Protein AF-A0A3B0N0B0-F1 (afdb_monomer_lite)

Secondary structure (DSSP, 8-state):
-HHHHS--GGG-BPPTTSTTB-SS-EEEE-SSSEEEEB--B-TTGGG--SSTTHHHHHSHHHHIIIIIHHHHTT-HHHHHHHHIIIIIHHHHH-S-TTTHHHHHHHHHHHHHHHHHH-THHHHH----BTTB-----

Structure (mmCIF, N/CA/C/O backbone):
data_AF-A0A3B0N0B0-F1
#
_entry.id   AF-A0A3B0N0B0-F1
#
loop_
_atom_site.group_PDB
_atom_site.id
_atom_site.type_symbol
_atom_site.label_atom_id
_atom_site.label_alt_id
_atom_site.label_comp_id
_atom_site.label_asym_id
_atom_site.label_entity_id
_atom_site.label_seq_id
_atom_site.pdbx_PDB_ins_code
_atom_site.Cartn_x
_atom_site.Cartn_y
_atom_site.Cartn_z
_atom_site.occupancy
_atom_site.B_iso_or_equiv
_atom_site.auth_seq_id
_atom_site.auth_comp_id
_atom_site.auth_asym_id
_atom_site.auth_atom_id
_atom_site.pdbx_PDB_model_num
ATOM 1 N N . MET A 1 1 ? 10.387 -1.292 2.198 1.00 81.81 1 MET A N 1
ATOM 2 C CA . MET A 1 1 ? 10.257 -0.087 1.347 1.00 81.81 1 MET A CA 1
ATOM 3 C C . MET A 1 1 ? 11.588 0.605 1.108 1.00 81.81 1 MET A C 1
ATOM 5 O O . MET A 1 1 ? 12.090 0.430 0.017 1.00 81.81 1 MET A O 1
ATOM 9 N N . LEU A 1 2 ? 12.202 1.327 2.061 1.00 87.31 2 LEU A N 1
ATOM 10 C CA . LEU A 1 2 ? 13.421 2.116 1.767 1.00 87.31 2 LEU A CA 1
ATOM 11 C C . LEU A 1 2 ? 14.559 1.286 1.156 1.00 87.31 2 LEU A C 1
ATOM 13 O O . LEU A 1 2 ? 15.067 1.620 0.094 1.00 87.31 2 LEU A O 1
ATOM 17 N N . LEU A 1 3 ? 14.880 0.147 1.772 1.00 89.25 3 LEU A N 1
ATOM 18 C CA . LEU A 1 3 ? 15.891 -0.766 1.239 1.00 89.25 3 LEU A CA 1
ATOM 19 C C . LEU A 1 3 ? 15.499 -1.413 -0.094 1.00 89.25 3 LEU A C 1
ATOM 21 O O . LEU A 1 3 ? 16.380 -1.901 -0.776 1.00 89.25 3 LEU A O 1
ATOM 25 N N . GLN A 1 4 ? 14.213 -1.438 -0.457 1.00 88.06 4 GLN A N 1
ATOM 26 C CA . GLN A 1 4 ? 13.737 -1.958 -1.746 1.00 88.06 4 GLN A CA 1
ATOM 27 C C . GLN A 1 4 ? 13.749 -0.890 -2.844 1.00 88.06 4 GLN A C 1
ATOM 29 O O . GLN A 1 4 ? 13.751 -1.228 -4.016 1.00 88.06 4 GLN A O 1
ATOM 34 N N . LEU A 1 5 ? 13.759 0.394 -2.481 1.00 88.88 5 LEU A N 1
ATOM 35 C CA . LEU A 1 5 ? 13.865 1.506 -3.431 1.00 88.88 5 LEU A CA 1
ATOM 36 C C . LEU A 1 5 ? 15.318 1.830 -3.790 1.00 88.88 5 LEU A C 1
ATOM 38 O O . LEU A 1 5 ? 15.572 2.458 -4.812 1.00 88.88 5 LEU A O 1
ATOM 42 N N . TYR A 1 6 ? 16.274 1.433 -2.949 1.00 90.81 6 TYR A N 1
ATOM 43 C CA . TYR A 1 6 ? 17.688 1.619 -3.245 1.00 90.81 6 TYR A CA 1
ATOM 44 C C . TYR A 1 6 ? 18.167 0.560 -4.259 1.00 90.81 6 TYR A C 1
ATOM 46 O O .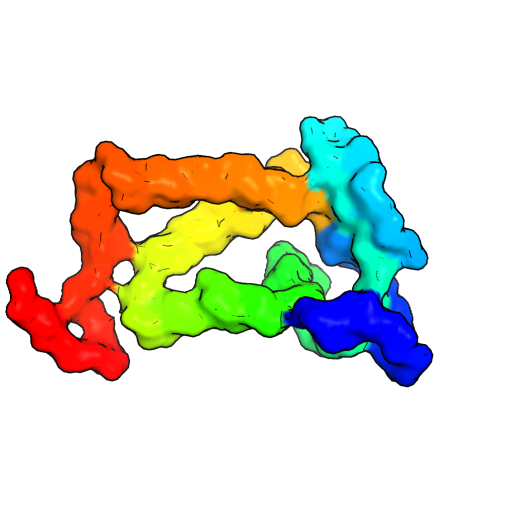 TYR A 1 6 ? 17.982 -0.631 -4.001 1.00 90.81 6 TYR A O 1
ATOM 54 N N . PRO A 1 7 ? 18.791 0.936 -5.388 1.00 89.75 7 PRO A N 1
ATOM 55 C CA . PRO A 1 7 ? 19.163 0.007 -6.456 1.00 89.75 7 PRO A CA 1
ATOM 56 C C . PRO A 1 7 ? 20.446 -0.762 -6.106 1.00 89.75 7 PRO A C 1
ATOM 58 O O . PRO A 1 7 ? 21.528 -0.487 -6.614 1.00 89.75 7 PRO A O 1
ATOM 61 N N . PHE A 1 8 ? 20.346 -1.720 -5.186 1.00 90.81 8 PHE A N 1
ATOM 62 C CA . PHE A 1 8 ? 21.454 -2.615 -4.874 1.00 90.81 8 PHE A CA 1
ATOM 63 C C . PHE A 1 8 ? 21.715 -3.572 -6.043 1.00 90.81 8 PHE A C 1
ATOM 65 O O . PHE A 1 8 ? 20.868 -4.411 -6.342 1.00 90.81 8 PHE A O 1
ATOM 72 N N . GLU A 1 9 ? 22.918 -3.525 -6.618 1.00 88.62 9 GLU A N 1
ATOM 73 C CA . GLU A 1 9 ? 23.364 -4.435 -7.691 1.00 88.62 9 GLU A CA 1
ATOM 74 C C . GLU A 1 9 ? 23.138 -5.921 -7.348 1.00 88.62 9 GLU A C 1
ATOM 76 O O . GLU A 1 9 ? 22.727 -6.718 -8.186 1.00 88.62 9 GLU A O 1
ATOM 81 N N . TRP A 1 10 ? 23.343 -6.303 -6.082 1.00 90.19 10 TRP A N 1
ATOM 82 C CA . TRP A 1 10 ? 23.197 -7.689 -5.622 1.00 90.19 10 TRP A CA 1
ATOM 83 C C . TRP A 1 10 ? 21.742 -8.160 -5.495 1.00 90.19 10 TRP A C 1
ATOM 85 O O . TRP A 1 10 ? 21.493 -9.363 -5.460 1.00 90.19 10 TRP A O 1
ATOM 95 N N . ALA A 1 11 ? 20.782 -7.238 -5.382 1.00 88.69 11 ALA A N 1
ATOM 96 C CA . ALA A 1 11 ? 19.376 -7.565 -5.143 1.00 88.69 11 ALA A CA 1
ATOM 97 C C . ALA A 1 11 ? 18.581 -7.763 -6.445 1.00 88.69 11 ALA A C 1
ATOM 99 O O . ALA A 1 11 ? 17.426 -8.193 -6.388 1.00 88.69 11 ALA A O 1
ATOM 100 N N . GLY A 1 12 ? 19.186 -7.457 -7.599 1.00 88.56 12 GLY A N 1
ATOM 101 C CA . GLY A 1 12 ? 18.537 -7.501 -8.908 1.00 88.56 12 GLY A CA 1
ATOM 102 C C . GLY A 1 12 ? 17.325 -6.570 -9.013 1.00 88.56 12 GLY A C 1
ATOM 103 O O . GLY A 1 12 ? 17.049 -5.767 -8.119 1.00 88.56 12 GLY A O 1
ATOM 104 N N . SER A 1 13 ? 16.571 -6.699 -10.104 1.00 87.69 13 SER A N 1
ATOM 105 C CA . SER A 1 13 ? 15.345 -5.924 -10.339 1.00 87.69 13 SER A CA 1
ATOM 106 C C . SER A 1 13 ? 14.094 -6.685 -9.907 1.00 87.69 13 SER A C 1
ATOM 108 O O . SER A 1 13 ? 14.062 -7.919 -9.886 1.00 87.69 13 SER A O 1
ATOM 110 N N . CYS A 1 14 ? 13.037 -5.949 -9.571 1.00 86.88 14 CYS A N 1
ATOM 111 C CA . CYS A 1 14 ? 11.723 -6.540 -9.359 1.00 86.88 14 CYS A CA 1
ATOM 112 C C . CYS A 1 14 ? 11.165 -7.175 -10.659 1.00 86.88 14 CYS A C 1
ATOM 114 O O . CYS A 1 14 ? 11.491 -6.726 -11.760 1.00 86.88 14 CYS A O 1
ATOM 116 N N . PRO A 1 15 ? 10.331 -8.228 -10.567 1.00 83.25 15 PRO A N 1
ATOM 117 C CA . PRO A 1 15 ? 9.713 -8.852 -11.730 1.00 83.25 15 PRO A CA 1
ATOM 118 C C . PRO A 1 15 ? 8.594 -7.970 -12.289 1.00 83.25 15 PRO A C 1
ATOM 120 O O . PRO A 1 15 ? 7.656 -7.597 -11.576 1.00 83.25 15 PRO A O 1
ATOM 123 N N . LEU A 1 16 ? 8.686 -7.672 -13.586 1.00 85.25 16 LEU A N 1
ATOM 124 C CA . LEU A 1 16 ? 7.697 -6.874 -14.306 1.00 85.25 16 LEU A CA 1
ATOM 125 C C . LEU A 1 16 ? 6.297 -7.501 -14.217 1.00 85.25 16 LEU A C 1
ATOM 127 O O . LEU A 1 16 ? 6.139 -8.721 -14.166 1.00 85.25 16 LEU A O 1
ATOM 131 N N . GLY A 1 17 ? 5.272 -6.648 -14.178 1.00 79.50 17 GLY A N 1
ATOM 132 C CA . GLY A 1 17 ? 3.877 -7.061 -13.991 1.00 79.50 17 GLY A CA 1
ATOM 133 C C . GLY A 1 17 ? 3.453 -7.230 -12.526 1.00 79.50 17 GLY A C 1
ATOM 134 O O . GLY A 1 17 ? 2.276 -7.467 -12.255 1.00 79.50 17 GLY A O 1
ATOM 135 N N . LYS A 1 18 ? 4.367 -7.071 -11.560 1.00 83.06 18 LYS A N 1
ATOM 136 C CA . LYS A 1 18 ? 4.007 -6.898 -10.143 1.00 83.06 18 LYS A CA 1
ATOM 137 C C . LYS A 1 18 ? 3.613 -5.448 -9.846 1.00 83.06 18 LYS A C 1
ATOM 139 O O . LYS A 1 18 ? 4.036 -4.524 -10.530 1.00 83.06 18 LYS A O 1
ATOM 144 N N . VAL A 1 19 ? 2.818 -5.258 -8.790 1.00 85.25 19 VAL A N 1
ATOM 145 C CA . VAL A 1 19 ? 2.329 -3.940 -8.347 1.00 85.25 19 VAL A CA 1
ATOM 146 C C . VAL A 1 19 ? 3.480 -2.955 -8.162 1.00 85.25 19 VAL A C 1
ATOM 148 O O . VAL A 1 19 ? 4.401 -3.223 -7.393 1.00 85.25 19 VAL A O 1
ATOM 151 N N . LEU A 1 20 ? 3.384 -1.812 -8.848 1.00 88.44 20 LEU A N 1
ATOM 152 C CA . LEU A 1 20 ? 4.354 -0.712 -8.879 1.00 88.44 20 LEU A CA 1
ATOM 153 C C . LEU A 1 20 ? 5.709 -1.043 -9.522 1.00 88.44 20 LEU A C 1
ATOM 155 O O . LEU A 1 20 ? 6.536 -0.148 -9.643 1.00 88.44 20 LEU A O 1
ATOM 159 N N . CYS A 1 21 ? 5.973 -2.286 -9.922 1.00 89.56 21 CYS A N 1
ATOM 160 C CA . CYS A 1 21 ? 7.281 -2.674 -10.435 1.00 89.56 21 CYS A CA 1
ATOM 161 C C . CYS A 1 21 ? 7.472 -2.221 -11.888 1.00 89.56 21 CYS A C 1
ATOM 163 O O . CYS A 1 21 ? 6.695 -2.592 -12.771 1.00 89.56 21 CYS A O 1
ATOM 165 N N . ALA A 1 22 ? 8.540 -1.465 -12.141 1.00 91.38 22 ALA A N 1
ATOM 166 C CA . ALA A 1 22 ? 8.934 -1.018 -13.473 1.00 91.38 22 ALA A CA 1
ATOM 167 C C . ALA A 1 22 ? 10.444 -0.752 -13.551 1.00 91.38 22 ALA A C 1
ATOM 169 O O . ALA A 1 22 ? 11.132 -0.757 -12.540 1.00 91.38 22 ALA A O 1
ATOM 170 N N . GLU A 1 23 ? 10.971 -0.473 -14.743 1.00 91.50 23 GLU A N 1
ATOM 171 C CA . GLU A 1 23 ? 12.404 -0.184 -14.943 1.00 91.50 23 GLU A CA 1
ATOM 172 C C . GLU A 1 23 ? 12.790 1.267 -14.626 1.00 91.50 23 GLU A C 1
ATOM 174 O O . GLU A 1 23 ? 13.963 1.587 -14.443 1.00 91.50 23 GLU A O 1
ATOM 179 N N . ARG A 1 24 ? 11.805 2.165 -14.557 1.00 92.81 24 ARG A N 1
ATOM 180 C CA . ARG A 1 24 ? 12.009 3.599 -14.343 1.00 92.81 24 ARG A CA 1
ATOM 181 C C . ARG A 1 24 ? 11.053 4.133 -13.292 1.00 92.81 24 ARG A C 1
ATOM 183 O O . ARG A 1 24 ? 9.994 3.559 -13.061 1.00 92.81 24 ARG A O 1
ATOM 190 N N . LEU A 1 25 ? 11.424 5.259 -12.688 1.00 93.50 25 LEU A N 1
ATOM 191 C CA . LEU A 1 25 ? 10.552 5.992 -11.778 1.00 93.50 25 LEU A CA 1
ATOM 192 C C . LEU A 1 25 ? 9.721 6.993 -12.581 1.00 93.50 25 LEU A C 1
ATOM 194 O O . LEU A 1 25 ? 10.257 8.002 -13.042 1.00 93.50 25 LEU A O 1
ATOM 198 N N . CYS A 1 26 ? 8.434 6.718 -12.775 1.00 94.81 26 CYS A N 1
ATOM 199 C CA . CYS A 1 26 ? 7.560 7.585 -13.561 1.00 94.81 26 CYS A CA 1
ATOM 200 C C . CYS A 1 26 ? 6.114 7.560 -13.057 1.00 94.81 26 CYS A C 1
ATOM 202 O O . CYS A 1 26 ? 5.594 6.524 -12.650 1.00 94.81 26 CYS A O 1
ATOM 204 N N . SER A 1 27 ? 5.454 8.715 -13.118 1.00 95.44 27 SER A N 1
ATOM 205 C CA . SER A 1 27 ? 4.000 8.796 -13.026 1.00 95.44 27 SER A CA 1
ATOM 206 C C . SER A 1 27 ? 3.440 8.716 -14.437 1.00 95.44 27 SER A C 1
ATOM 208 O O . SER A 1 27 ? 3.748 9.571 -15.268 1.00 95.44 27 SER A O 1
ATOM 210 N N . VAL A 1 28 ? 2.604 7.722 -14.703 1.00 95.38 28 VAL A N 1
ATOM 211 C CA . VAL A 1 28 ? 2.021 7.485 -16.028 1.00 95.38 28 VAL A CA 1
ATOM 212 C C . VAL A 1 28 ? 0.498 7.498 -15.949 1.00 95.38 28 VAL A C 1
ATOM 214 O O . VAL A 1 28 ? -0.089 7.364 -14.873 1.00 95.38 28 VAL A O 1
ATOM 217 N N . SER A 1 29 ? -0.159 7.704 -17.089 1.00 95.06 29 SER A N 1
ATOM 218 C CA . SER A 1 29 ? -1.604 7.483 -17.168 1.00 95.06 29 SER A CA 1
ATOM 219 C C . SER A 1 29 ? -1.860 5.983 -17.121 1.00 95.06 29 SER A C 1
ATOM 221 O O . SER A 1 29 ? -1.266 5.245 -17.905 1.00 95.06 29 SER A O 1
ATOM 223 N N . GLY A 1 30 ? -2.720 5.544 -16.211 1.00 92.62 30 GLY A N 1
ATOM 224 C CA . GLY A 1 30 ? -3.274 4.199 -16.237 1.00 92.62 30 GLY A CA 1
ATOM 225 C C . GLY A 1 30 ? -4.516 4.099 -17.132 1.00 92.62 30 GLY A C 1
ATOM 226 O O . GLY A 1 30 ? -4.862 5.045 -17.843 1.00 92.62 30 GLY A O 1
ATOM 227 N N . ASP A 1 31 ? -5.177 2.950 -17.053 1.00 93.31 31 ASP A N 1
ATOM 228 C CA . ASP A 1 31 ? -6.438 2.556 -17.670 1.00 93.31 31 ASP A CA 1
ATOM 229 C C . ASP A 1 31 ? -7.589 3.461 -17.213 1.00 93.31 31 ASP A C 1
ATOM 231 O O . ASP A 1 31 ? -8.384 3.919 -18.034 1.00 93.31 31 ASP A O 1
ATOM 235 N N . TRP A 1 32 ? -7.687 3.740 -15.908 1.00 91.94 32 TRP A N 1
ATOM 236 C CA . TRP A 1 32 ? -8.738 4.619 -15.373 1.00 91.94 32 TRP A CA 1
ATOM 237 C C . TRP A 1 32 ? -8.259 5.629 -14.331 1.00 91.94 32 TRP A C 1
ATOM 239 O O . TRP A 1 32 ? -8.902 6.664 -14.141 1.00 91.94 32 TRP A O 1
ATOM 249 N N . HIS A 1 33 ? -7.138 5.362 -13.659 1.00 94.69 33 HIS A N 1
ATOM 250 C CA . HIS A 1 33 ? -6.522 6.298 -12.724 1.00 94.69 33 HIS A CA 1
ATOM 251 C C . HIS A 1 33 ? -5.026 6.489 -13.013 1.00 94.69 33 HIS A C 1
ATOM 253 O O . HIS A 1 33 ? -4.478 5.922 -13.952 1.00 94.69 33 HIS A O 1
ATOM 259 N N . ILE A 1 34 ? -4.356 7.338 -12.234 1.00 95.31 34 ILE A N 1
ATOM 260 C CA . ILE A 1 34 ? -2.912 7.546 -12.338 1.00 95.31 34 ILE A CA 1
ATOM 261 C C . ILE A 1 34 ? -2.183 6.274 -11.899 1.00 95.31 34 ILE A C 1
ATOM 263 O O . ILE A 1 34 ? -2.572 5.629 -10.925 1.00 95.31 34 ILE A O 1
ATOM 267 N N . ALA A 1 35 ? -1.123 5.924 -12.612 1.00 95.19 35 ALA A N 1
ATOM 268 C CA . ALA A 1 35 ? -0.293 4.769 -12.327 1.00 95.19 35 ALA A CA 1
ATOM 269 C C . ALA A 1 35 ? 1.126 5.210 -11.967 1.00 95.19 35 ALA A C 1
ATOM 271 O O . ALA A 1 35 ? 1.605 6.261 -12.399 1.00 95.19 35 ALA A O 1
ATOM 272 N N . TRP A 1 36 ? 1.801 4.381 -11.179 1.00 93.88 36 TRP A N 1
ATOM 273 C CA . TRP A 1 36 ? 3.161 4.641 -10.730 1.00 93.88 36 TRP A CA 1
ATOM 274 C C . TRP A 1 36 ? 4.075 3.489 -11.123 1.00 93.88 36 TRP A C 1
ATOM 276 O O . TRP A 1 36 ? 3.872 2.343 -10.729 1.00 93.88 36 TRP A O 1
ATOM 286 N N . GLU A 1 37 ? 5.096 3.829 -11.890 1.00 93.88 37 GLU A N 1
ATOM 287 C CA . GLU A 1 37 ? 6.216 2.971 -12.240 1.00 93.88 37 GLU A CA 1
ATOM 288 C C . GLU A 1 37 ? 7.335 3.230 -11.229 1.00 93.88 37 GLU A C 1
ATOM 290 O O . GLU A 1 37 ? 7.752 4.378 -11.053 1.00 93.88 37 GLU A O 1
ATOM 295 N N . VAL A 1 38 ? 7.790 2.191 -10.526 1.00 92.06 38 VAL A N 1
ATOM 296 C CA . VAL A 1 38 ? 8.815 2.291 -9.482 1.00 92.06 38 VAL A CA 1
ATOM 297 C C . VAL A 1 38 ? 9.911 1.240 -9.716 1.00 92.06 38 VAL A C 1
ATOM 299 O O . VAL A 1 38 ? 9.629 0.037 -9.671 1.00 92.06 38 VAL A O 1
ATOM 302 N N . PRO A 1 39 ? 11.178 1.666 -9.890 1.00 92.19 39 PRO A N 1
ATOM 303 C CA . PRO A 1 39 ? 12.320 0.778 -10.042 1.00 92.19 39 PRO A CA 1
ATOM 304 C C . PRO A 1 39 ? 12.763 0.278 -8.676 1.00 92.19 39 PRO A C 1
ATOM 306 O O . PRO A 1 39 ? 13.720 0.765 -8.080 1.00 92.19 39 PRO A O 1
ATOM 309 N N . SER A 1 40 ? 11.999 -0.676 -8.151 1.00 89.50 40 SER A N 1
ATOM 310 C CA . SER A 1 40 ? 12.343 -1.373 -6.918 1.00 89.50 40 SER A CA 1
ATOM 311 C C . SER A 1 40 ? 13.270 -2.553 -7.202 1.00 89.50 40 SER A C 1
ATOM 313 O O . SER A 1 40 ? 13.172 -3.226 -8.230 1.00 89.50 40 SER A O 1
ATOM 315 N N . ASN A 1 41 ? 14.193 -2.801 -6.282 1.00 90.31 41 ASN A N 1
ATOM 316 C CA . ASN A 1 41 ? 15.044 -3.972 -6.347 1.00 90.31 41 ASN A CA 1
ATOM 317 C C . ASN A 1 41 ? 14.266 -5.247 -6.008 1.00 90.31 41 ASN A C 1
ATOM 319 O O . ASN A 1 41 ? 13.147 -5.216 -5.487 1.00 90.31 41 ASN A O 1
ATOM 323 N N . GLY A 1 42 ?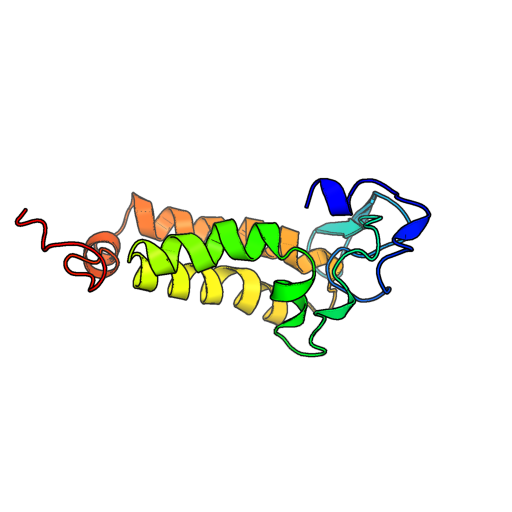 14.889 -6.387 -6.287 1.00 85.50 42 GLY A N 1
ATOM 324 C CA . GLY A 1 42 ? 14.274 -7.686 -6.086 1.00 85.50 42 GLY A CA 1
ATOM 325 C C . GLY A 1 42 ? 14.353 -8.249 -4.666 1.00 85.50 42 GLY A C 1
ATOM 326 O O . GLY A 1 42 ? 14.029 -9.421 -4.444 1.00 85.50 42 GLY A O 1
ATOM 327 N N . MET A 1 43 ? 14.790 -7.456 -3.685 1.00 82.94 43 MET A N 1
ATOM 328 C CA . MET A 1 43 ? 14.962 -7.928 -2.316 1.00 82.94 43 MET A CA 1
ATOM 329 C C . MET A 1 43 ? 13.608 -8.349 -1.726 1.00 82.94 43 MET A C 1
ATOM 331 O O . MET A 1 43 ? 12.636 -7.595 -1.768 1.00 82.94 43 MET A O 1
ATOM 335 N N . LEU A 1 44 ? 13.569 -9.548 -1.131 1.00 77.50 44 LEU A N 1
ATOM 336 C CA . LEU A 1 44 ? 12.365 -10.210 -0.594 1.00 77.50 44 LEU A CA 1
ATOM 337 C C . LEU A 1 44 ? 11.375 -10.743 -1.649 1.00 77.50 44 LEU A C 1
ATOM 339 O O . LEU A 1 44 ? 10.334 -11.278 -1.271 1.00 77.50 44 LEU A O 1
ATOM 343 N N . ASN A 1 45 ? 11.715 -10.729 -2.944 1.00 71.25 45 ASN A N 1
ATOM 344 C CA . ASN A 1 45 ? 10.867 -11.342 -3.977 1.00 71.25 45 ASN A CA 1
ATOM 345 C C . ASN A 1 45 ? 10.726 -12.865 -3.851 1.00 71.25 45 ASN A C 1
ATOM 347 O O . ASN A 1 45 ? 9.792 -13.442 -4.399 1.00 71.25 45 ASN A O 1
ATOM 351 N N . PHE A 1 46 ? 11.604 -13.536 -3.103 1.00 66.50 46 PHE A N 1
ATOM 352 C CA . PHE A 1 46 ? 11.460 -14.966 -2.807 1.00 66.50 46 PHE A CA 1
ATOM 353 C C . PHE A 1 46 ? 10.218 -15.283 -1.952 1.00 66.50 46 PHE A C 1
ATOM 355 O O . PHE A 1 46 ? 9.808 -16.435 -1.879 1.00 66.50 46 PHE A O 1
ATOM 362 N N . ILE A 1 47 ? 9.611 -14.274 -1.315 1.00 67.38 47 ILE A N 1
ATOM 363 C CA . ILE A 1 47 ? 8.377 -14.396 -0.519 1.00 67.38 47 ILE A CA 1
ATOM 364 C C . ILE A 1 47 ? 7.134 -14.187 -1.411 1.00 67.38 47 ILE A C 1
ATOM 366 O O . ILE A 1 47 ? 6.008 -14.125 -0.921 1.00 67.38 47 ILE A O 1
ATOM 370 N N . THR A 1 48 ? 7.300 -14.046 -2.731 1.00 62.31 48 THR A N 1
ATOM 371 C CA . THR A 1 48 ? 6.177 -13.733 -3.619 1.00 62.31 48 THR A CA 1
ATOM 372 C C . THR A 1 48 ? 5.191 -14.892 -3.721 1.00 62.31 48 THR A C 1
ATOM 374 O O . THR A 1 48 ? 5.542 -16.035 -3.994 1.00 62.31 48 THR A O 1
ATOM 377 N N . VAL A 1 49 ? 3.917 -14.568 -3.504 1.00 64.69 49 VAL A N 1
ATOM 378 C CA . VAL A 1 49 ? 2.795 -15.465 -3.775 1.00 64.69 49 VAL A CA 1
ATOM 379 C C . VAL A 1 49 ? 2.160 -15.009 -5.084 1.00 64.69 49 VAL A C 1
ATOM 381 O O . VAL A 1 49 ? 1.725 -13.859 -5.189 1.00 64.69 49 VAL A O 1
ATOM 384 N N . ASP A 1 50 ? 2.065 -15.898 -6.070 1.00 64.69 50 ASP A N 1
ATOM 385 C CA . ASP A 1 50 ? 1.367 -15.646 -7.338 1.00 64.69 50 ASP A CA 1
ATOM 386 C C . ASP A 1 50 ? -0.151 -15.751 -7.157 1.00 64.69 50 ASP A C 1
ATOM 388 O O . ASP A 1 50 ? -0.830 -16.638 -7.665 1.00 64.69 50 ASP A O 1
ATOM 392 N N . SER A 1 51 ? -0.701 -14.847 -6.352 1.00 66.75 51 SER A N 1
ATOM 393 C CA . SER A 1 51 ? -2.139 -14.729 -6.131 1.00 66.75 51 SER A CA 1
ATOM 394 C C . SER A 1 51 ? -2.530 -13.275 -5.861 1.00 66.75 51 SER A C 1
ATOM 396 O O . SER A 1 51 ? -1.705 -12.358 -5.934 1.00 66.75 51 SER A O 1
ATOM 398 N N . TRP A 1 52 ? -3.788 -13.054 -5.470 1.00 61.69 52 TRP A N 1
ATOM 399 C CA . TRP A 1 52 ? -4.257 -11.774 -4.930 1.00 61.69 52 TRP A CA 1
ATOM 400 C C . TRP A 1 52 ? -3.403 -11.272 -3.749 1.00 61.69 52 TRP A C 1
ATOM 402 O O . TRP A 1 52 ? -3.409 -10.083 -3.447 1.00 61.69 52 TRP A O 1
ATOM 412 N N . ALA A 1 53 ? -2.668 -12.165 -3.077 1.00 64.88 53 ALA A N 1
ATOM 413 C CA . ALA A 1 53 ? -1.770 -11.825 -1.980 1.00 64.88 53 ALA A CA 1
ATOM 414 C C . ALA A 1 53 ? -0.417 -11.258 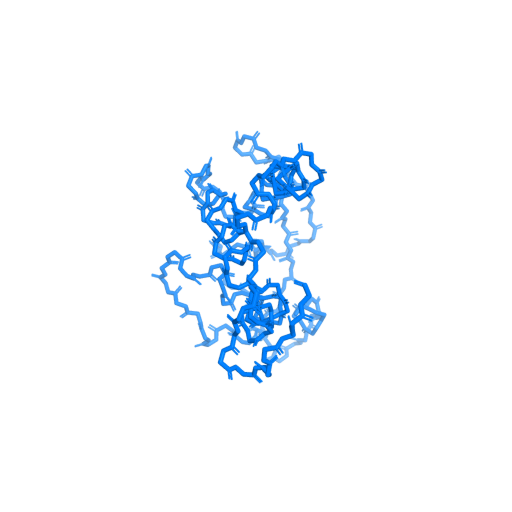-2.449 1.00 64.88 53 ALA A C 1
ATOM 416 O O . ALA A 1 53 ? 0.366 -10.820 -1.610 1.00 64.88 53 ALA A O 1
ATOM 417 N N . SER A 1 54 ? -0.140 -11.212 -3.758 1.00 66.00 54 SER A N 1
ATOM 418 C CA . SER A 1 54 ? 1.097 -10.638 -4.314 1.00 66.00 54 SER A CA 1
ATOM 419 C C . SER A 1 54 ? 1.345 -9.207 -3.820 1.00 66.00 54 SER A C 1
ATOM 421 O O . SER A 1 54 ? 2.470 -8.864 -3.452 1.00 66.00 54 SER A O 1
ATOM 423 N N . PHE A 1 55 ? 0.281 -8.414 -3.674 1.00 66.06 55 PHE A N 1
ATOM 424 C CA . PHE A 1 55 ? 0.322 -7.077 -3.081 1.00 66.06 55 PHE A CA 1
ATOM 425 C C . PHE A 1 55 ? 0.916 -7.048 -1.661 1.00 66.06 55 PHE A C 1
ATOM 427 O O . PHE A 1 55 ? 1.642 -6.122 -1.304 1.00 66.06 55 PHE A O 1
ATOM 434 N N . LEU A 1 56 ? 0.653 -8.079 -0.853 1.00 66.12 56 LEU A N 1
ATOM 435 C CA . LEU A 1 56 ? 1.143 -8.180 0.527 1.00 66.12 56 LEU A CA 1
ATOM 436 C C . LEU A 1 56 ? 2.641 -8.485 0.597 1.00 66.12 56 LEU A C 1
ATOM 438 O O . LEU A 1 56 ? 3.272 -8.263 1.628 1.00 66.12 56 LEU A O 1
ATOM 442 N N . THR A 1 57 ? 3.205 -8.984 -0.502 1.00 66.62 57 THR A N 1
ATOM 443 C CA . THR A 1 57 ? 4.571 -9.519 -0.552 1.00 66.62 57 THR A CA 1
ATOM 444 C C . THR A 1 57 ? 5.586 -8.561 -1.172 1.00 66.62 57 THR A C 1
ATOM 446 O O . THR A 1 57 ? 6.771 -8.689 -0.891 1.00 66.62 57 THR A O 1
ATOM 449 N N . ILE A 1 58 ? 5.147 -7.565 -1.953 1.00 69.38 58 ILE A N 1
ATOM 450 C CA . ILE A 1 58 ? 6.053 -6.629 -2.651 1.00 69.38 58 ILE A CA 1
ATOM 451 C C . ILE A 1 58 ? 6.662 -5.613 -1.687 1.00 69.38 58 ILE A C 1
ATOM 453 O O . ILE A 1 58 ? 7.849 -5.322 -1.768 1.00 69.38 58 ILE A O 1
ATOM 457 N N . TYR A 1 59 ? 5.890 -5.119 -0.716 1.00 81.81 59 TYR A N 1
ATOM 458 C CA . TYR A 1 59 ? 6.398 -4.229 0.330 1.00 81.81 59 TYR A CA 1
ATOM 459 C C . TYR A 1 59 ? 6.089 -4.789 1.721 1.00 81.81 59 TYR A C 1
ATOM 461 O O . TYR A 1 59 ? 5.241 -4.237 2.431 1.00 81.81 59 TYR A O 1
ATOM 469 N N . PRO A 1 60 ? 6.798 -5.848 2.162 1.00 84.12 60 PRO A N 1
ATOM 470 C CA . PRO A 1 60 ? 6.491 -6.525 3.419 1.00 84.12 60 PRO A CA 1
ATOM 471 C C . PRO A 1 60 ? 6.500 -5.558 4.599 1.00 84.12 60 PRO A C 1
ATOM 473 O O . PRO A 1 60 ? 5.568 -5.541 5.392 1.00 84.12 60 PRO A O 1
ATOM 476 N N . SER A 1 61 ? 7.499 -4.669 4.668 1.00 86.62 61 SER A N 1
ATOM 477 C CA . SER A 1 61 ? 7.599 -3.668 5.739 1.00 86.62 61 SER A CA 1
ATOM 478 C C . SER A 1 61 ? 6.347 -2.792 5.856 1.00 86.62 61 SER A C 1
ATOM 480 O O . SER A 1 61 ? 5.953 -2.422 6.957 1.00 86.62 61 SER A O 1
ATOM 482 N N . TYR A 1 62 ? 5.733 -2.452 4.721 1.00 87.00 62 TYR A N 1
ATOM 483 C CA . TYR A 1 62 ? 4.515 -1.655 4.690 1.00 87.00 62 TYR A CA 1
ATOM 484 C C . TYR A 1 62 ? 3.314 -2.487 5.149 1.00 87.00 62 TYR A C 1
ATOM 486 O O . TYR A 1 62 ? 2.546 -2.023 5.985 1.00 87.00 62 TYR A O 1
ATOM 494 N N . PHE A 1 63 ? 3.191 -3.736 4.689 1.00 87.81 63 PHE A N 1
ATOM 495 C CA . PHE A 1 63 ? 2.146 -4.649 5.161 1.00 87.81 63 PHE A CA 1
ATOM 496 C C . PHE A 1 63 ? 2.211 -4.871 6.680 1.00 87.81 63 PHE A C 1
ATOM 498 O O . PHE A 1 63 ? 1.194 -4.778 7.371 1.00 87.81 63 PHE A O 1
ATOM 505 N N . PHE A 1 64 ? 3.414 -5.101 7.214 1.00 89.88 64 PHE A N 1
ATOM 506 C CA . PHE A 1 64 ? 3.641 -5.242 8.650 1.00 89.88 64 PHE A CA 1
ATOM 507 C C . PHE A 1 64 ? 3.159 -4.008 9.415 1.00 89.88 64 PHE A C 1
ATOM 509 O O . PHE A 1 64 ? 2.381 -4.139 10.358 1.00 89.88 64 PHE A O 1
ATOM 516 N N . ALA A 1 65 ? 3.574 -2.814 8.990 1.00 91.44 65 ALA A N 1
ATOM 517 C CA . ALA A 1 65 ? 3.211 -1.572 9.663 1.00 91.44 65 ALA A CA 1
ATOM 518 C C . ALA A 1 65 ? 1.715 -1.233 9.537 1.00 91.44 65 ALA A C 1
ATOM 520 O O . ALA A 1 65 ? 1.097 -0.820 10.515 1.00 91.44 65 ALA A O 1
ATOM 521 N N . ALA A 1 66 ? 1.131 -1.411 8.350 1.00 89.31 66 ALA A N 1
ATOM 522 C CA . ALA A 1 66 ? -0.234 -0.985 8.051 1.00 89.31 66 ALA A CA 1
ATOM 523 C C . ALA A 1 66 ? -1.305 -1.986 8.506 1.00 89.31 66 ALA A C 1
ATOM 525 O O . ALA A 1 66 ? -2.421 -1.571 8.803 1.00 89.31 66 ALA A O 1
ATOM 526 N N . PHE A 1 67 ? -0.990 -3.285 8.570 1.00 91.38 67 PHE A N 1
ATOM 527 C CA . PHE A 1 67 ? -1.978 -4.322 8.883 1.00 91.38 67 PHE A CA 1
ATOM 528 C C . PHE A 1 67 ? -1.580 -5.196 10.067 1.00 91.38 67 PHE A C 1
ATOM 530 O O . PHE A 1 67 ? -2.367 -5.334 11.006 1.00 91.38 67 PHE A O 1
ATOM 537 N N . LEU A 1 68 ? -0.375 -5.775 10.072 1.00 91.81 68 LEU A N 1
ATOM 538 C CA . LEU A 1 68 ? -0.031 -6.723 11.135 1.00 91.81 68 LEU A CA 1
ATOM 539 C C . LEU A 1 68 ? 0.069 -6.043 12.505 1.00 91.81 68 LEU A C 1
ATOM 541 O O . LEU A 1 68 ? -0.500 -6.539 13.473 1.00 91.81 68 LEU A O 1
ATOM 545 N N . MET A 1 69 ? 0.742 -4.895 12.587 1.00 93.31 69 MET A N 1
ATOM 546 C CA . MET A 1 69 ? 0.893 -4.160 13.844 1.00 93.31 69 MET A CA 1
ATOM 547 C C . MET A 1 69 ? -0.469 -3.747 14.433 1.00 93.31 69 MET A C 1
ATOM 549 O O . MET A 1 69 ? -0.733 -4.092 15.585 1.00 93.31 69 MET A O 1
ATOM 553 N N . PRO A 1 70 ? -1.388 -3.113 13.675 1.00 92.31 70 PRO A N 1
ATOM 554 C CA . PRO A 1 70 ? -2.753 -2.864 14.140 1.00 92.31 70 PRO A CA 1
ATOM 555 C C . PRO A 1 70 ? -3.502 -4.120 14.613 1.00 92.31 70 PRO A C 1
ATOM 557 O O . PRO A 1 70 ? -4.154 -4.092 15.656 1.00 92.31 70 PRO A O 1
ATOM 560 N N . LEU A 1 71 ? -3.381 -5.246 13.895 1.00 92.25 71 LEU A N 1
ATOM 561 C CA . LEU A 1 71 ? -3.987 -6.514 14.325 1.00 92.25 71 LEU A CA 1
ATOM 562 C C . LEU A 1 71 ? -3.455 -6.966 15.688 1.00 92.25 71 LEU A C 1
ATOM 564 O O . LEU A 1 71 ? -4.249 -7.319 16.556 1.00 92.25 71 LEU A O 1
ATOM 568 N N . ILE A 1 72 ? -2.137 -6.909 15.896 1.00 91.56 72 ILE A N 1
ATOM 569 C CA . ILE A 1 72 ? -1.498 -7.282 17.166 1.00 91.56 72 ILE A CA 1
ATOM 570 C C . ILE A 1 72 ? -1.950 -6.350 18.300 1.00 91.56 72 ILE A C 1
ATOM 572 O O . ILE A 1 72 ? -2.253 -6.824 19.395 1.00 91.56 72 ILE A O 1
ATOM 576 N N . TYR A 1 73 ? -2.077 -5.048 18.032 1.00 89.94 73 TYR A N 1
ATOM 577 C CA . TYR A 1 73 ? -2.589 -4.064 18.993 1.00 89.94 73 TYR A CA 1
ATOM 578 C C . TYR A 1 73 ? -4.101 -4.164 19.256 1.00 89.94 73 TYR A C 1
ATOM 580 O O . TYR A 1 73 ? -4.632 -3.422 20.079 1.00 89.94 73 TYR A O 1
ATOM 588 N N . GLY A 1 74 ? -4.811 -5.071 18.582 1.00 91.38 74 GLY A N 1
ATOM 589 C CA . GLY A 1 74 ? -6.222 -5.351 18.839 1.00 91.38 74 GLY A CA 1
ATOM 590 C C . GLY A 1 74 ? -7.216 -4.504 18.059 1.00 91.38 74 GLY A C 1
ATOM 591 O O . GLY A 1 74 ? -8.424 -4.685 18.217 1.00 91.38 74 GLY A O 1
ATOM 592 N N . SER A 1 75 ? -6.763 -3.653 17.137 1.00 92.62 75 SER A N 1
ATOM 593 C CA . SER A 1 75 ? -7.642 -2.860 16.266 1.00 92.62 75 SER A CA 1
ATOM 594 C C . SER A 1 75 ? -8.169 -3.651 15.057 1.00 92.62 75 SER A C 1
ATOM 596 O O . SER A 1 75 ? -8.420 -3.097 13.986 1.00 92.62 75 SER A O 1
ATOM 598 N N . TRP A 1 76 ? -8.412 -4.955 15.233 1.00 92.75 76 TRP A N 1
ATOM 599 C CA . TRP A 1 76 ? -8.697 -5.898 14.148 1.00 92.75 76 TRP A CA 1
ATOM 600 C C . TRP A 1 76 ? -9.908 -5.526 13.286 1.00 92.75 76 TRP A C 1
ATOM 602 O O . TRP A 1 76 ? -9.861 -5.715 12.074 1.00 92.75 76 TRP A O 1
ATOM 612 N N . ARG A 1 77 ? -10.974 -4.959 13.874 1.00 93.12 77 ARG A N 1
ATOM 613 C CA . ARG A 1 77 ? -12.174 -4.534 13.125 1.00 93.12 77 ARG A CA 1
ATOM 614 C C . ARG A 1 77 ? -11.822 -3.486 12.074 1.00 93.12 77 ARG A C 1
ATOM 616 O O . ARG A 1 77 ? -12.198 -3.621 10.911 1.00 93.12 77 ARG A O 1
ATOM 623 N N . LEU A 1 78 ? -11.076 -2.460 12.482 1.00 92.88 78 LEU A N 1
ATOM 624 C CA . LEU A 1 78 ? -10.632 -1.398 11.585 1.00 92.88 78 LEU A CA 1
ATOM 625 C C . LEU A 1 78 ? -9.635 -1.932 10.559 1.00 92.88 78 LEU A C 1
ATOM 627 O O . LEU A 1 78 ? -9.744 -1.586 9.387 1.00 92.88 78 LEU A O 1
ATOM 631 N N . THR A 1 79 ? -8.720 -2.809 10.969 1.00 94.00 79 THR A N 1
ATOM 632 C CA . THR A 1 79 ? -7.729 -3.386 10.058 1.00 94.00 79 THR A CA 1
ATOM 633 C C . THR A 1 79 ? -8.362 -4.241 8.967 1.00 94.00 79 THR A C 1
ATOM 635 O O . THR A 1 79 ? -7.994 -4.115 7.801 1.00 94.00 79 THR A O 1
ATOM 638 N N . VAL A 1 80 ? -9.347 -5.078 9.311 1.00 92.94 80 VAL A N 1
ATOM 639 C CA . VAL A 1 80 ? -10.099 -5.876 8.329 1.00 92.94 80 VAL A CA 1
ATOM 640 C C . VAL A 1 80 ? -10.834 -4.958 7.357 1.00 92.94 80 VAL A C 1
ATOM 642 O O . VAL A 1 80 ? -10.754 -5.157 6.147 1.00 92.94 80 VAL A O 1
ATOM 645 N N . TYR A 1 81 ? -11.499 -3.916 7.858 1.00 92.88 81 TYR A N 1
ATOM 646 C CA . TYR A 1 81 ? -12.170 -2.943 6.998 1.00 92.88 81 TYR A CA 1
ATOM 647 C C . TYR A 1 81 ? -11.191 -2.216 6.065 1.00 92.88 81 TYR A C 1
ATOM 649 O O . TYR A 1 81 ? -11.441 -2.130 4.864 1.00 92.88 81 TYR A O 1
ATOM 657 N N . HIS A 1 82 ? -10.055 -1.748 6.588 1.00 93.31 82 HIS A N 1
ATOM 658 C CA . HIS A 1 82 ? -8.995 -1.109 5.805 1.00 93.31 82 HIS A CA 1
ATOM 659 C C . HIS A 1 82 ? -8.461 -2.044 4.725 1.00 93.31 82 HIS A C 1
ATOM 661 O O . HIS A 1 82 ? -8.291 -1.620 3.588 1.00 93.31 82 HIS A O 1
ATOM 667 N N . PHE A 1 83 ? -8.253 -3.319 5.042 1.00 91.50 83 PHE A N 1
ATOM 668 C CA . PHE A 1 83 ? -7.790 -4.308 4.076 1.00 91.50 83 PHE A CA 1
ATOM 669 C C . PHE A 1 83 ? -8.812 -4.555 2.952 1.00 91.50 83 PHE A C 1
ATOM 671 O O . PHE A 1 83 ? -8.446 -4.624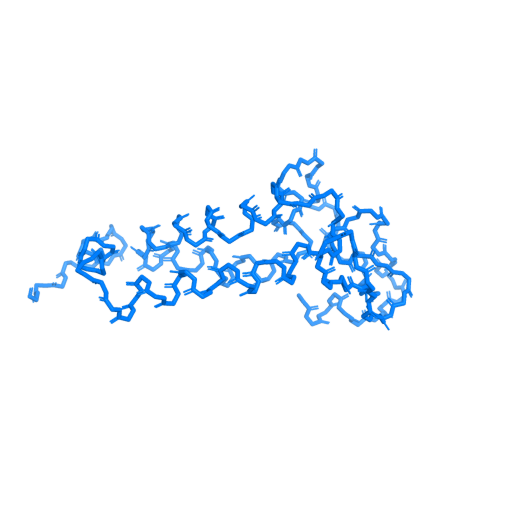 1.777 1.00 91.50 83 PHE A O 1
ATOM 678 N N . LEU A 1 84 ? -10.098 -4.659 3.297 1.00 92.06 84 LEU A N 1
ATOM 679 C CA . LEU A 1 84 ? -11.166 -4.916 2.330 1.00 92.06 84 LEU A CA 1
ATOM 680 C C . LEU A 1 84 ? -11.431 -3.711 1.424 1.00 92.06 84 LEU A C 1
ATOM 682 O O . LEU A 1 84 ? -11.456 -3.853 0.204 1.00 92.06 84 LEU A O 1
ATOM 686 N N . VAL A 1 85 ? -11.606 -2.528 2.012 1.00 92.81 85 VAL A N 1
ATOM 687 C CA . VAL A 1 85 ? -11.910 -1.291 1.275 1.00 92.81 85 VAL A CA 1
ATOM 688 C C . VAL A 1 85 ? -10.673 -0.713 0.603 1.00 92.81 85 VAL A C 1
ATOM 690 O O . VAL A 1 85 ? -10.789 -0.014 -0.392 1.00 92.81 85 VAL A O 1
ATOM 693 N N . GLY A 1 86 ? -9.490 -0.991 1.135 1.00 91.00 86 GLY A N 1
ATOM 694 C CA . GLY A 1 86 ? -8.239 -0.501 0.594 1.00 91.00 86 GLY A CA 1
ATOM 695 C C . GLY A 1 86 ? -7.694 -1.392 -0.519 1.00 91.00 86 GLY A C 1
ATOM 696 O O . GLY A 1 86 ? -8.194 -1.348 -1.644 1.00 91.00 86 GLY A O 1
ATOM 697 N N . PRO A 1 87 ? -6.669 -2.213 -0.237 1.00 88.69 87 PRO A N 1
ATOM 698 C CA . PRO A 1 87 ? -5.943 -2.945 -1.264 1.00 88.69 87 PRO A CA 1
ATOM 699 C C . PRO A 1 87 ? -6.824 -3.955 -1.996 1.00 88.69 87 PRO A C 1
ATOM 701 O O . PRO A 1 87 ? -6.692 -4.106 -3.208 1.00 88.69 87 PRO A O 1
ATOM 704 N N . ARG A 1 88 ? -7.747 -4.638 -1.301 1.00 89.69 88 ARG A N 1
ATOM 705 C CA . ARG A 1 88 ? -8.592 -5.648 -1.947 1.00 89.69 88 ARG A CA 1
ATOM 706 C C . ARG A 1 88 ? -9.527 -5.025 -2.977 1.00 89.69 88 ARG A C 1
ATOM 708 O O . ARG A 1 88 ? -9.577 -5.518 -4.098 1.00 89.69 88 ARG A O 1
ATOM 715 N N . LEU A 1 89 ? -10.248 -3.970 -2.611 1.00 92.69 89 LEU A N 1
ATOM 716 C CA . LEU A 1 89 ? -11.139 -3.282 -3.539 1.00 92.69 89 LEU A CA 1
ATOM 717 C C . LEU A 1 89 ? -10.355 -2.575 -4.653 1.00 92.69 89 LEU A C 1
ATOM 719 O O . LEU A 1 89 ? -10.766 -2.650 -5.805 1.00 92.69 89 LEU A O 1
ATOM 723 N N . ALA A 1 90 ? -9.193 -1.987 -4.351 1.00 92.00 90 ALA A N 1
ATOM 724 C CA . ALA A 1 90 ? -8.324 -1.393 -5.366 1.00 92.00 90 ALA A CA 1
ATOM 725 C C . ALA A 1 90 ? -7.890 -2.409 -6.437 1.00 92.00 90 ALA A C 1
ATOM 727 O O . ALA A 1 90 ? -7.993 -2.117 -7.623 1.00 92.00 90 ALA A O 1
ATOM 728 N N . MET A 1 91 ? -7.490 -3.622 -6.037 1.00 88.88 91 MET A N 1
ATOM 729 C CA . MET A 1 91 ? -7.136 -4.702 -6.971 1.00 88.88 91 MET A CA 1
ATOM 730 C C . MET A 1 91 ? -8.323 -5.225 -7.794 1.00 88.88 91 MET A C 1
ATOM 732 O O . MET A 1 91 ? -8.112 -5.819 -8.842 1.00 88.88 91 MET A O 1
ATOM 736 N N . LEU A 1 92 ? -9.561 -5.049 -7.324 1.00 91.50 92 LEU A N 1
ATOM 737 C CA . LEU A 1 92 ? -10.760 -5.429 -8.082 1.00 91.50 92 LEU A CA 1
ATOM 738 C C . LEU A 1 92 ? -11.195 -4.347 -9.077 1.00 91.50 92 LEU A C 1
ATOM 740 O O . LEU A 1 92 ? -11.925 -4.648 -10.015 1.00 91.50 92 LEU A O 1
ATOM 744 N N . LEU A 1 93 ? -10.774 -3.100 -8.860 1.00 93.12 93 LEU A N 1
ATOM 745 C CA . LEU A 1 93 ? -11.159 -1.949 -9.676 1.00 93.12 93 LEU A CA 1
ATOM 746 C C . LEU A 1 93 ? -10.246 -1.717 -10.884 1.00 93.12 93 LEU A C 1
ATOM 748 O O . LEU A 1 93 ? -10.575 -0.880 -11.716 1.00 93.12 93 LEU A O 1
ATOM 752 N N . THR A 1 94 ? -9.105 -2.397 -10.986 1.00 92.19 94 THR A N 1
ATOM 753 C CA . THR A 1 94 ? -8.166 -2.204 -12.100 1.00 92.19 94 THR A CA 1
ATOM 754 C C . THR A 1 94 ? -7.547 -3.518 -12.560 1.00 92.19 94 THR A C 1
ATOM 756 O O . THR A 1 94 ? -7.295 -4.418 -11.758 1.00 92.19 94 THR A O 1
ATOM 759 N N . SER A 1 95 ? -7.284 -3.610 -13.862 1.00 90.62 95 SER A N 1
ATOM 760 C CA . SER A 1 95 ? -6.427 -4.627 -14.480 1.00 90.62 95 SER A CA 1
ATOM 761 C C . SER A 1 95 ? -4.944 -4.265 -14.417 1.00 90.62 95 SER A C 1
AT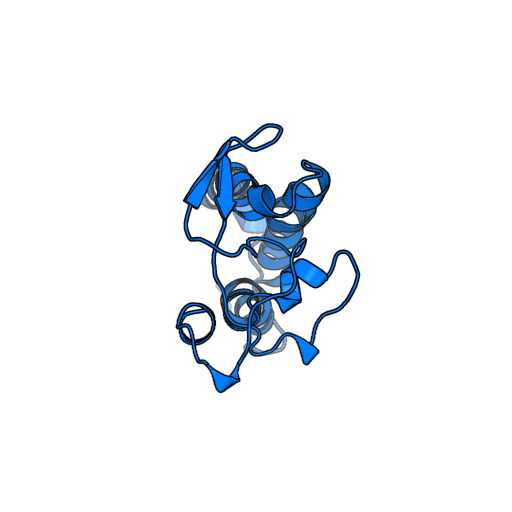OM 763 O O . SER A 1 95 ? -4.095 -5.145 -14.566 1.00 90.62 95 SER A O 1
ATOM 765 N N . ASN A 1 96 ? -4.621 -2.990 -14.192 1.00 91.38 96 ASN A N 1
ATOM 766 C CA . ASN A 1 96 ? -3.258 -2.495 -14.194 1.00 91.38 96 ASN A CA 1
ATOM 767 C C . ASN A 1 96 ? -2.657 -2.526 -12.775 1.00 91.38 96 ASN A C 1
ATOM 769 O O . ASN A 1 96 ? -3.068 -1.758 -11.896 1.00 91.38 96 ASN A O 1
ATOM 773 N N . PRO A 1 97 ? -1.630 -3.357 -12.526 1.00 89.12 97 PRO A N 1
ATOM 774 C CA . PRO A 1 97 ? -1.025 -3.484 -11.203 1.00 89.12 97 PRO A CA 1
ATOM 775 C C . PRO A 1 97 ? -0.369 -2.180 -10.716 1.00 89.12 97 PRO A C 1
ATOM 777 O O . PRO A 1 97 ? -0.243 -1.979 -9.508 1.00 89.12 97 PRO A O 1
ATOM 780 N N . ASN A 1 98 ? 0.006 -1.267 -11.615 1.00 91.94 98 ASN A N 1
ATOM 781 C CA . ASN A 1 98 ? 0.657 -0.001 -11.265 1.00 91.94 98 ASN A CA 1
ATOM 782 C C . ASN A 1 98 ? -0.326 1.090 -10.800 1.00 91.94 98 ASN A C 1
ATOM 784 O O . ASN A 1 98 ? 0.104 2.096 -10.235 1.00 91.94 98 ASN A O 1
ATOM 788 N N . GLU A 1 99 ? -1.637 0.892 -10.966 1.00 93.88 99 GLU A N 1
ATOM 789 C CA . GLU A 1 99 ? -2.672 1.824 -10.483 1.00 93.88 99 GLU A CA 1
ATOM 790 C C . GLU A 1 99 ? -3.118 1.543 -9.050 1.00 93.88 99 GLU A C 1
ATOM 792 O O . GLU A 1 99 ? -3.647 2.429 -8.377 1.00 93.88 99 GLU A O 1
ATOM 797 N N . VAL A 1 100 ? -2.901 0.318 -8.561 1.00 91.00 100 VAL A N 1
ATOM 798 C CA . VAL A 1 100 ? -3.466 -0.177 -7.295 1.00 91.00 100 VAL A CA 1
ATOM 799 C C . VAL A 1 100 ? -3.194 0.781 -6.130 1.00 91.00 100 VAL A C 1
ATOM 801 O O . VAL A 1 100 ? -4.092 1.062 -5.336 1.00 91.00 100 VAL A O 1
ATOM 804 N N . ALA A 1 101 ? -1.981 1.334 -6.038 1.00 90.25 101 ALA A N 1
ATOM 805 C CA . ALA A 1 101 ? -1.619 2.261 -4.966 1.00 90.25 101 ALA A CA 1
ATOM 806 C C . ALA A 1 101 ? -2.364 3.605 -5.049 1.00 90.25 101 ALA A C 1
ATOM 808 O O . ALA A 1 101 ? -2.784 4.140 -4.021 1.00 90.25 101 ALA A O 1
ATOM 809 N N . ALA A 1 102 ? -2.564 4.140 -6.256 1.00 93.62 102 ALA A N 1
ATOM 810 C CA . ALA A 1 102 ? -3.284 5.395 -6.455 1.00 93.62 102 ALA A CA 1
ATOM 811 C C . ALA A 1 102 ? -4.780 5.237 -6.157 1.00 93.62 102 ALA A C 1
ATOM 813 O O . ALA A 1 102 ? -5.370 6.045 -5.441 1.00 93.62 102 ALA A O 1
ATOM 814 N N . ILE A 1 103 ? -5.375 4.140 -6.625 1.00 94.69 103 ILE A N 1
ATOM 815 C CA . ILE A 1 103 ? -6.777 3.804 -6.355 1.00 94.69 103 ILE A CA 1
ATOM 816 C C . ILE A 1 103 ? -7.003 3.620 -4.859 1.00 94.69 103 ILE A C 1
ATOM 818 O O . ILE A 1 103 ? -7.969 4.137 -4.300 1.00 94.69 103 ILE A O 1
ATOM 822 N N . TRP A 1 104 ? -6.095 2.923 -4.178 1.00 93.06 104 TRP A N 1
ATOM 823 C CA . TRP A 1 104 ? -6.184 2.770 -2.733 1.00 93.06 104 TRP A CA 1
ATOM 824 C C . TRP A 1 104 ? -6.118 4.125 -2.006 1.00 93.06 104 TRP A C 1
ATOM 826 O O . TRP A 1 104 ? -6.875 4.363 -1.059 1.00 93.06 104 TRP A O 1
ATOM 836 N N . CYS A 1 105 ? -5.281 5.057 -2.465 1.00 92.69 105 CYS A N 1
ATOM 837 C CA . CYS A 1 105 ? -5.272 6.418 -1.926 1.00 92.69 105 CYS A CA 1
ATOM 838 C C . CYS A 1 105 ? -6.661 7.076 -2.029 1.00 92.69 105 CYS A C 1
ATOM 840 O O . CYS A 1 105 ? -7.177 7.581 -1.030 1.00 92.69 105 CYS A O 1
ATOM 842 N N . LEU A 1 106 ? -7.327 6.970 -3.183 1.00 94.38 106 LEU A N 1
ATOM 843 C CA . LEU A 1 106 ? -8.691 7.475 -3.377 1.00 94.38 106 LEU A CA 1
ATOM 844 C C . LEU A 1 106 ? -9.698 6.807 -2.423 1.00 94.38 106 LEU A C 1
ATOM 846 O O . LEU A 1 106 ? -10.486 7.488 -1.763 1.00 94.38 106 LEU A O 1
ATOM 850 N N . LEU A 1 107 ? -9.635 5.480 -2.278 1.00 94.38 107 LEU A N 1
ATOM 851 C CA . LEU A 1 107 ? -10.510 4.720 -1.374 1.00 94.38 107 LEU A CA 1
ATOM 852 C C . LEU A 1 107 ? -10.265 5.043 0.111 1.00 94.38 107 LEU A C 1
ATOM 854 O O . LEU A 1 107 ? -11.163 4.875 0.942 1.00 94.38 107 LEU A O 1
ATOM 858 N N . SER A 1 108 ? -9.087 5.568 0.463 1.00 92.75 108 SER A N 1
ATOM 859 C CA . SER A 1 108 ? -8.746 5.939 1.843 1.00 92.75 108 SER A CA 1
ATOM 860 C C . SER A 1 108 ? -9.613 7.076 2.392 1.00 92.75 108 SER A C 1
ATOM 862 O O . SER A 1 108 ? -9.790 7.173 3.608 1.00 92.75 108 SER A O 1
ATOM 864 N N . ILE A 1 109 ? -10.251 7.870 1.525 1.00 92.44 109 ILE A N 1
ATOM 865 C CA . ILE A 1 109 ? -11.264 8.855 1.934 1.00 92.44 109 ILE A CA 1
ATOM 866 C C . ILE A 1 109 ? -12.433 8.158 2.646 1.00 92.44 109 ILE A C 1
ATOM 868 O O . ILE A 1 109 ? -12.894 8.634 3.683 1.00 92.44 109 ILE A O 1
ATOM 872 N N . GLY A 1 110 ? -12.878 6.995 2.162 1.00 90.19 110 GLY A N 1
ATOM 873 C CA . GLY A 1 110 ? -13.951 6.224 2.800 1.00 90.19 110 GLY A CA 1
ATOM 874 C C . GLY A 1 110 ? -13.571 5.718 4.194 1.00 90.19 110 GLY A C 1
ATOM 875 O O . GLY A 1 110 ? -14.397 5.700 5.108 1.00 90.19 110 GLY A O 1
ATOM 876 N N . ILE A 1 111 ? -12.300 5.361 4.387 1.00 89.69 111 ILE A N 1
ATOM 877 C CA . ILE A 1 111 ? -11.761 4.959 5.694 1.00 89.69 111 ILE A CA 1
ATOM 878 C C . ILE A 1 111 ? -11.724 6.156 6.645 1.00 89.69 111 ILE A C 1
ATOM 880 O O . ILE A 1 111 ? -12.164 6.053 7.791 1.00 89.69 111 ILE A O 1
ATOM 884 N N . LEU A 1 112 ? -11.266 7.308 6.159 1.00 91.12 112 LEU A N 1
ATOM 885 C CA . LEU A 1 112 ? -11.227 8.546 6.930 1.00 91.12 112 LEU A CA 1
ATOM 886 C C . LEU A 1 112 ? -12.635 8.985 7.370 1.00 91.12 112 LEU A C 1
ATOM 888 O O . LEU A 1 112 ? -12.849 9.318 8.536 1.00 91.12 112 LEU A O 1
ATOM 892 N N . LEU A 1 113 ? -13.613 8.930 6.462 1.00 90.50 113 LEU A N 1
ATOM 893 C CA . LEU A 1 113 ? -15.005 9.279 6.756 1.00 90.50 113 LEU A CA 1
ATOM 894 C C . LEU A 1 113 ? -15.610 8.382 7.841 1.00 90.50 113 LEU A C 1
ATOM 896 O O . LEU A 1 113 ? -16.273 8.894 8.749 1.00 90.50 113 LEU A O 1
ATOM 900 N N . LEU A 1 114 ? -15.331 7.074 7.795 1.00 89.81 114 LEU A N 1
ATOM 901 C CA . LEU A 1 114 ? -15.756 6.131 8.829 1.00 89.81 114 LEU A CA 1
ATOM 902 C C . LEU A 1 114 ? -15.219 6.548 10.206 1.00 89.81 114 LEU A C 1
ATOM 904 O O . LEU A 1 114 ? -15.980 6.583 11.173 1.00 89.81 114 LEU A O 1
ATOM 908 N N . VAL A 1 115 ? -13.943 6.925 10.306 1.00 88.25 115 VAL A N 1
ATOM 909 C CA . VAL A 1 115 ? -13.322 7.283 11.592 1.00 88.25 115 VAL A CA 1
ATOM 910 C C . VAL A 1 115 ? -13.819 8.628 12.136 1.00 88.25 115 VAL A C 1
ATOM 912 O O . VAL A 1 115 ? -14.019 8.748 13.345 1.00 88.25 115 VAL A O 1
ATOM 915 N N . ILE A 1 116 ? -14.028 9.642 11.290 1.00 88.38 116 ILE A N 1
ATOM 916 C CA . ILE A 1 116 ? -14.307 11.011 11.767 1.00 88.38 116 ILE A CA 1
ATOM 917 C C . ILE A 1 116 ? -15.790 11.232 12.096 1.00 88.38 116 ILE A C 1
ATOM 919 O O . ILE A 1 116 ? -16.099 11.850 13.115 1.00 88.38 116 ILE A O 1
ATOM 923 N N . LYS A 1 117 ? -16.720 10.798 11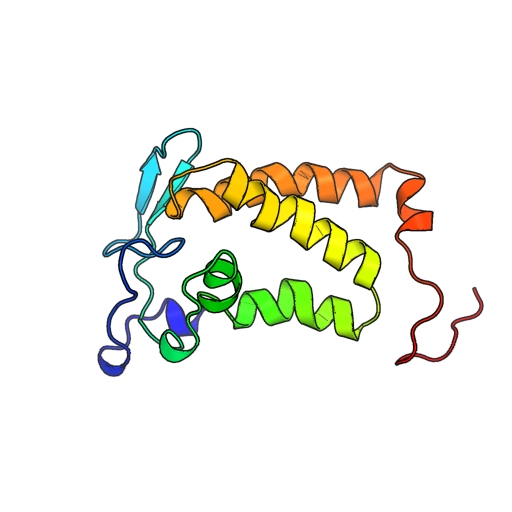.237 1.00 74.50 117 LYS A N 1
ATOM 924 C CA . LYS A 1 117 ? -18.088 11.366 11.209 1.00 74.50 117 LYS A CA 1
ATOM 925 C C . LYS A 1 117 ? -19.214 10.377 11.507 1.00 74.50 117 LYS A C 1
ATOM 927 O O . LYS A 1 117 ? -20.373 10.769 11.413 1.00 74.50 117 LYS A O 1
ATOM 932 N N . THR A 1 118 ? -18.923 9.124 11.861 1.00 77.81 118 THR A N 1
ATOM 933 C CA . THR A 1 118 ? -19.967 8.085 11.910 1.00 77.81 118 THR A CA 1
ATOM 934 C C . THR A 1 118 ? -20.138 7.435 13.291 1.00 77.81 118 THR A C 1
ATOM 936 O O . THR A 1 118 ? -19.146 7.181 13.979 1.00 77.81 118 THR A O 1
ATOM 939 N N . PRO A 1 119 ? -21.380 7.077 13.692 1.00 84.56 119 PRO A N 1
ATOM 940 C CA . PRO A 1 119 ? -21.619 6.237 14.873 1.00 84.56 119 PRO A CA 1
ATOM 941 C C . PRO A 1 119 ? -20.974 4.850 14.722 1.00 84.56 119 PRO A C 1
ATOM 943 O O . PRO A 1 119 ? -20.664 4.190 15.712 1.00 84.56 119 PRO A O 1
ATOM 946 N N . ILE A 1 120 ? -20.684 4.445 13.479 1.00 86.44 120 ILE A N 1
ATOM 947 C CA . ILE A 1 120 ? -19.961 3.218 13.134 1.00 86.44 120 ILE A CA 1
ATOM 948 C C . ILE A 1 120 ? -18.591 3.179 13.821 1.00 86.44 120 ILE A C 1
ATOM 950 O O . ILE A 1 120 ? -18.150 2.100 14.206 1.00 86.44 120 ILE A O 1
ATOM 954 N N . ARG A 1 121 ? -17.950 4.326 14.099 1.00 88.94 121 ARG A N 1
ATOM 955 C CA . ARG A 1 121 ? -16.706 4.375 14.885 1.00 88.94 121 ARG A CA 1
ATOM 956 C C . ARG A 1 121 ? -16.820 3.611 16.210 1.00 88.94 121 ARG A C 1
ATOM 958 O O . ARG A 1 121 ? -15.881 2.913 16.579 1.00 88.94 121 ARG A O 1
ATOM 965 N N . GLN A 1 122 ? -17.947 3.718 16.917 1.00 86.38 122 GLN A N 1
ATOM 966 C CA . GLN A 1 122 ? -18.140 3.026 18.198 1.00 86.38 122 GLN A CA 1
ATOM 967 C C . GLN A 1 122 ? -18.234 1.506 18.024 1.00 86.38 122 GLN A C 1
ATOM 969 O O . GLN A 1 122 ? -17.745 0.762 18.869 1.00 86.38 122 GLN A O 1
ATOM 974 N N . ILE A 1 123 ? -18.810 1.049 16.910 1.00 87.06 123 ILE A N 1
ATOM 975 C CA . ILE A 1 123 ? -18.880 -0.372 16.544 1.00 87.06 123 ILE A CA 1
ATOM 976 C C . ILE A 1 123 ? -17.487 -0.885 16.170 1.00 87.06 123 ILE A C 1
ATOM 978 O O . ILE A 1 123 ? -17.106 -1.999 16.521 1.00 87.06 123 ILE A O 1
ATOM 982 N N . MET A 1 124 ? -16.702 -0.069 15.475 1.00 88.12 124 MET A N 1
ATOM 983 C CA . MET A 1 124 ? -15.364 -0.441 15.017 1.00 88.12 124 MET A CA 1
ATOM 984 C C . MET A 1 124 ? -14.322 -0.398 16.139 1.00 88.12 124 MET A C 1
ATOM 986 O O . MET A 1 124 ? -13.280 -1.041 16.026 1.00 88.12 124 MET A O 1
ATOM 990 N N . PHE A 1 125 ? -14.606 0.307 17.236 1.00 88.56 125 PHE A N 1
ATOM 991 C CA . PHE A 1 125 ? -13.760 0.326 18.422 1.00 88.56 125 PHE A CA 1
ATOM 992 C C . PHE A 1 125 ? -13.821 -1.018 19.163 1.00 88.56 125 PHE A C 1
ATOM 994 O O . PHE A 1 125 ? -14.895 -1.522 19.501 1.00 88.56 125 PHE A O 1
ATOM 1001 N N . VAL A 1 126 ? -12.655 -1.607 19.421 1.00 88.31 126 VAL A N 1
ATOM 1002 C CA . VAL A 1 126 ? -12.518 -2.877 20.141 1.00 88.31 126 VAL A CA 1
ATOM 1003 C C . VAL A 1 126 ? -12.199 -2.565 21.600 1.00 88.31 126 VAL A C 1
ATOM 1005 O O . VAL A 1 126 ? -11.188 -1.935 21.883 1.00 88.31 126 VAL A O 1
ATOM 1008 N N . LYS A 1 127 ? -13.080 -2.977 22.521 1.00 84.12 127 LYS A N 1
ATOM 1009 C CA . LYS A 1 127 ? -12.936 -2.709 23.966 1.00 84.12 127 LYS A CA 1
ATOM 1010 C C . LYS A 1 127 ? -12.090 -3.748 24.700 1.00 84.12 127 LYS A C 1
ATOM 1012 O O . LYS A 1 127 ? -11.464 -3.439 25.701 1.00 84.12 127 LYS A O 1
ATOM 1017 N N . THR A 1 128 ? -12.119 -4.985 24.219 1.00 83.19 128 THR A N 1
ATOM 1018 C CA . THR A 1 128 ? -11.481 -6.133 24.862 1.00 83.19 128 THR A CA 1
ATOM 1019 C C . THR A 1 128 ? -10.637 -6.857 23.827 1.00 83.19 128 THR A C 1
ATOM 1021 O O . THR A 1 128 ? -11.148 -7.228 22.765 1.00 83.19 128 THR A O 1
ATOM 1024 N N . TRP A 1 129 ? -9.362 -7.067 24.128 1.00 86.19 129 TRP A N 1
ATOM 1025 C CA . TRP A 1 129 ? -8.425 -7.760 23.252 1.00 86.19 129 TRP A CA 1
ATOM 1026 C C . TRP A 1 129 ? -7.607 -8.750 24.065 1.00 86.19 129 TRP A C 1
ATOM 1028 O O . TRP A 1 129 ? -7.211 -8.411 25.168 1.00 86.19 129 TRP A O 1
ATOM 1038 N N . TRP A 1 130 ? -7.333 -9.960 23.561 1.00 82.19 130 TRP A N 1
ATOM 1039 C CA . TRP A 1 130 ? -6.684 -10.974 24.410 1.00 82.19 130 TRP A CA 1
ATOM 1040 C C . TRP A 1 130 ? -5.319 -10.502 24.923 1.00 82.19 130 TRP A C 1
ATOM 1042 O O . TRP A 1 130 ? -4.939 -10.842 26.040 1.00 82.19 130 TRP A O 1
ATOM 1052 N N . LEU A 1 131 ? -4.553 -9.777 24.091 1.00 83.38 131 LEU A N 1
ATOM 1053 C CA . LEU A 1 131 ? -3.166 -9.397 24.393 1.00 83.38 131 LEU A CA 1
ATOM 1054 C C . LEU A 1 131 ? -3.071 -8.229 25.381 1.00 83.38 131 LEU A C 1
ATOM 1056 O O . LEU A 1 131 ? -1.979 -7.950 25.867 1.00 83.38 131 LEU A O 1
ATOM 1060 N N . TRP A 1 132 ? -4.181 -7.544 25.665 1.00 74.00 132 TRP A N 1
ATOM 1061 C CA . TRP A 1 132 ? -4.217 -6.376 26.540 1.00 74.00 132 TRP A CA 1
ATOM 1062 C C . TRP A 1 132 ? -5.262 -6.560 27.648 1.00 74.00 132 TRP A C 1
ATOM 1064 O O . TRP A 1 132 ? -6.375 -7.001 27.374 1.00 74.00 132 TRP A O 1
ATOM 1074 N N . PRO A 1 133 ? -4.950 -6.215 28.908 1.00 70.62 133 PRO A N 1
ATOM 1075 C CA . PRO A 1 133 ? -5.936 -6.260 29.982 1.00 70.62 133 PRO A CA 1
ATOM 1076 C C . PRO A 1 133 ? -7.114 -5.321 29.679 1.00 70.62 133 PRO A C 1
ATOM 1078 O O . PRO A 1 133 ? -6.938 -4.274 29.058 1.00 70.62 133 PRO A O 1
ATOM 1081 N N . ASN A 1 134 ? -8.318 -5.703 30.118 1.00 68.94 134 ASN A N 1
ATOM 1082 C CA . ASN A 1 134 ? -9.530 -4.916 29.891 1.00 68.94 134 ASN A CA 1
ATOM 1083 C C . ASN A 1 134 ? -9.372 -3.506 30.471 1.00 68.94 134 ASN A C 1
ATOM 1085 O O . ASN A 1 134 ? -9.253 -3.331 31.685 1.00 68.94 134 ASN A O 1
ATOM 1089 N N . GLU A 1 135 ? -9.424 -2.502 29.604 1.00 62.00 135 GLU A N 1
ATOM 1090 C CA . GLU A 1 135 ? -9.456 -1.110 30.021 1.00 62.00 135 GLU A CA 1
ATOM 1091 C C . GLU A 1 135 ? -10.922 -0.739 30.277 1.00 62.00 135 GLU A C 1
ATOM 1093 O O . GLU A 1 135 ? -11.696 -0.478 29.354 1.00 62.00 135 GLU A O 1
ATOM 1098 N N . ASN A 1 136 ? -11.338 -0.819 31.546 1.00 55.84 136 ASN A N 1
ATOM 1099 C CA . ASN A 1 136 ? -12.666 -0.391 31.983 1.00 55.84 136 ASN A CA 1
ATOM 1100 C C . ASN A 1 136 ? -12.784 1.125 31.768 1.00 55.84 136 ASN A C 1
ATOM 1102 O O . ASN A 1 136 ? -12.282 1.904 32.578 1.00 55.84 136 ASN A O 1
ATOM 1106 N N . ARG A 1 137 ? -13.431 1.535 30.675 1.00 56.19 137 ARG A N 1
ATOM 1107 C CA . ARG A 1 137 ? -13.770 2.930 30.387 1.00 56.19 137 ARG A CA 1
ATOM 1108 C C . ARG A 1 137 ? -15.265 3.104 30.192 1.00 56.19 137 ARG A C 1
ATOM 1110 O O . ARG A 1 137 ? -15.861 2.285 29.450 1.00 56.19 137 ARG A O 1
#

pLDDT: mean 86.21, std 9.46, range [55.84, 95.44]

Organism: NCBI:txid254356

InterPro domains:
  IPR043912 Protein of unknown function DUF5765 [PF19069] (1-124)

Radius of gyration: 17.2 Å; chains: 1; bounding box: 45×27×50 Å

Sequence (137 aa):
MLLQLYPFEWAGSCPLGKVLCAERLCSVSGDWHIAWEVPSNGMLNFITVDSWASFLTIYPSYFFAAFLMPLIYGSWRLTVYHFLVGPRLAMLLTSNPNEVAAIWCLLSIGILLLVIKTPIRQIMFVKTWWLWPNENR

Foldseek 3Di:
DVLFLDPDPVQAWDDPQAALDDCDFDFDDDPDHIFTRGGTGNPQVVVADPDLCNVCRSCVVCNCVLAVVCVLVPLNLLSVVLVCQAQVVLVVVDPRSRCNNVVSVVSVVVSVCCCPPDPCVVVSDDQDDPNDPGDPD